Protein AF-A0A660Q560-F1 (afdb_monomer_lite)

Secondary structure (DSSP, 8-state):
---HHHHHHHHHHHHHHHHHTT-----PPPHHHHHHHHHTT-HHHHHHHHHHHHHTTTTSPPSS--------SS-----------------SSS-TTSSS----HHHHHHHHH--SS-STT--HHHHHHHHHTT--

Sequence (136 aa):
MINRNVFKAFVSAVFIVLLISSAAMASSLHPDLIEKLRSEGKLQEYVASMADARARGVNSPDRETAYFDNKSSLGFETVDTIRAIVILVDFSDQPYTSGVVAGTPEMFDSLLFSEGRLNPTGSMTEFYLENSSGNF

Radius of gyration: 25.43 Å; chains: 1; bounding box: 68×35×53 Å

Structure (mmCIF, N/CA/C/O backbone):
data_AF-A0A660Q560-F1
#
_entry.id   AF-A0A660Q560-F1
#
loop_
_atom_site.group_PDB
_atom_site.id
_atom_site.type_symbol
_atom_site.label_atom_id
_atom_site.label_alt_id
_atom_site.label_comp_id
_atom_site.label_asym_id
_atom_site.label_entity_id
_atom_site.label_seq_id
_atom_site.pdbx_PDB_ins_code
_atom_site.Cartn_x
_atom_site.Cartn_y
_atom_site.Cartn_z
_atom_site.occupancy
_atom_site.B_iso_or_equiv
_atom_site.auth_seq_id
_atom_site.auth_comp_id
_atom_site.auth_asym_id
_atom_site.auth_atom_id
_atom_site.pdbx_PDB_model_num
ATOM 1 N N . MET A 1 1 ? 44.572 9.460 30.198 1.00 67.94 1 MET A N 1
ATOM 2 C CA . MET A 1 1 ? 44.300 8.026 30.457 1.00 67.94 1 MET A CA 1
ATOM 3 C C . MET A 1 1 ? 43.018 7.927 31.265 1.00 67.94 1 MET A C 1
ATOM 5 O O . MET A 1 1 ? 43.026 8.284 32.435 1.00 67.94 1 MET A O 1
ATOM 9 N N . ILE A 1 2 ? 41.901 7.542 30.643 1.00 65.25 2 ILE A N 1
ATOM 10 C CA . ILE A 1 2 ? 40.630 7.366 31.362 1.00 65.25 2 ILE A CA 1
ATOM 11 C C . ILE A 1 2 ? 40.753 6.113 32.234 1.00 65.25 2 ILE A C 1
ATOM 13 O O . ILE A 1 2 ? 41.220 5.071 31.773 1.00 65.25 2 ILE A O 1
ATOM 17 N N . ASN A 1 3 ? 40.378 6.225 33.507 1.00 81.31 3 ASN A N 1
ATOM 18 C CA . ASN A 1 3 ? 40.449 5.123 34.457 1.00 81.31 3 ASN A CA 1
ATOM 19 C C . ASN A 1 3 ? 39.554 3.968 33.972 1.00 81.31 3 ASN A C 1
ATOM 21 O O . ASN A 1 3 ? 38.349 4.136 33.778 1.00 81.31 3 ASN A O 1
ATOM 25 N N . ARG A 1 4 ? 40.149 2.785 33.785 1.00 77.38 4 ARG A N 1
ATOM 26 C CA . ARG A 1 4 ? 39.494 1.587 33.234 1.00 77.38 4 ARG A CA 1
ATOM 27 C C . ARG A 1 4 ? 38.228 1.190 34.004 1.00 77.38 4 ARG A C 1
ATOM 29 O O . ARG A 1 4 ? 37.319 0.610 33.419 1.00 77.38 4 ARG A O 1
ATOM 36 N N . ASN A 1 5 ? 38.145 1.533 35.289 1.00 79.56 5 ASN A N 1
ATOM 37 C CA . ASN A 1 5 ? 36.969 1.265 36.118 1.00 79.56 5 ASN A CA 1
ATOM 38 C C . ASN A 1 5 ? 35.811 2.234 35.828 1.00 79.56 5 ASN A C 1
ATOM 40 O O . ASN A 1 5 ? 34.656 1.820 35.827 1.00 79.56 5 ASN A O 1
ATOM 44 N N . VAL A 1 6 ? 36.119 3.491 35.495 1.00 79.25 6 VAL A N 1
ATOM 45 C CA . VAL A 1 6 ? 35.123 4.507 35.112 1.00 79.25 6 VAL A CA 1
ATOM 46 C C . VAL A 1 6 ? 34.531 4.177 33.744 1.00 79.25 6 VAL A C 1
ATOM 48 O O . VAL A 1 6 ? 33.322 4.265 33.556 1.00 79.25 6 VAL A O 1
ATOM 51 N N . PHE A 1 7 ? 35.361 3.699 32.814 1.00 82.44 7 PHE A N 1
ATOM 52 C CA . PHE A 1 7 ? 34.897 3.253 31.500 1.00 82.44 7 PHE A CA 1
ATOM 53 C C . PHE A 1 7 ? 33.957 2.039 31.594 1.00 82.44 7 PHE A C 1
ATOM 55 O O . PHE A 1 7 ? 32.912 2.019 30.954 1.00 82.44 7 PHE A O 1
ATOM 62 N N . LYS A 1 8 ? 34.271 1.055 32.450 1.00 84.25 8 LYS A N 1
ATOM 63 C CA . LYS A 1 8 ? 33.388 -0.101 32.693 1.00 84.25 8 LYS A CA 1
ATOM 64 C C . LYS A 1 8 ? 32.050 0.305 33.314 1.00 84.25 8 LYS A C 1
ATOM 66 O O . LYS A 1 8 ? 31.017 -0.189 32.877 1.00 84.25 8 LYS A O 1
ATOM 71 N N . ALA A 1 9 ? 32.063 1.213 34.290 1.00 82.44 9 ALA A N 1
ATOM 72 C CA . ALA A 1 9 ? 30.840 1.726 34.905 1.00 82.44 9 ALA A CA 1
ATOM 73 C C . ALA A 1 9 ? 29.966 2.480 33.890 1.00 82.44 9 ALA A C 1
ATOM 75 O O . ALA A 1 9 ? 28.755 2.281 33.859 1.00 82.44 9 ALA A O 1
ATOM 76 N N . PHE A 1 10 ? 30.587 3.278 33.016 1.00 85.69 10 PHE A N 1
ATOM 77 C CA . PHE A 1 10 ? 29.894 3.996 31.949 1.00 85.69 10 PHE A CA 1
ATOM 78 C C . PHE A 1 10 ? 29.242 3.041 30.938 1.00 85.69 10 PHE A C 1
ATOM 80 O O . PHE A 1 10 ? 28.059 3.179 30.645 1.00 85.69 10 PHE A O 1
ATOM 87 N N . VAL A 1 11 ? 29.972 2.022 30.469 1.00 85.69 11 VAL A N 1
ATOM 88 C CA . VAL A 1 11 ? 29.428 1.009 29.547 1.00 85.69 11 VAL A CA 1
ATOM 89 C C . VAL A 1 11 ? 28.278 0.227 30.191 1.00 85.69 11 VAL A C 1
ATOM 91 O O . VAL A 1 11 ? 27.243 0.044 29.557 1.00 85.69 11 VAL A O 1
ATOM 94 N N . SER A 1 12 ? 28.409 -0.176 31.461 1.00 82.94 12 SER A N 1
ATOM 95 C CA . SER A 1 12 ? 27.319 -0.847 32.184 1.00 82.94 12 SER A CA 1
ATOM 96 C C . SER A 1 12 ? 26.086 0.044 32.337 1.00 82.94 12 SER A C 1
ATOM 98 O O . SER A 1 12 ? 24.971 -0.434 32.153 1.00 82.94 12 SER A O 1
ATOM 100 N N . ALA A 1 13 ? 26.267 1.332 32.644 1.00 83.38 13 ALA A N 1
ATOM 101 C CA . ALA A 1 13 ? 25.160 2.273 32.785 1.00 83.38 13 ALA A CA 1
ATOM 102 C C . ALA A 1 13 ? 24.416 2.480 31.457 1.00 83.38 13 ALA A C 1
ATOM 104 O O . ALA A 1 13 ? 23.188 2.436 31.430 1.00 83.38 13 ALA A O 1
ATOM 105 N N . VAL A 1 14 ? 25.147 2.623 30.347 1.00 82.62 14 VAL A N 1
ATOM 106 C CA . 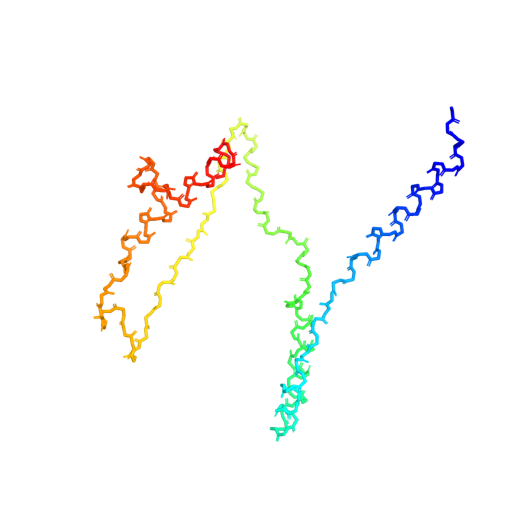VAL A 1 14 ? 24.559 2.734 29.002 1.00 82.62 14 VAL A CA 1
ATOM 107 C C . VAL A 1 14 ? 23.787 1.464 28.628 1.00 82.62 14 VAL A C 1
ATOM 109 O O . VAL A 1 14 ? 22.681 1.555 28.100 1.00 82.62 14 VAL A O 1
ATOM 112 N N . PHE A 1 15 ? 24.313 0.282 28.963 1.00 79.81 15 PHE A N 1
ATOM 113 C CA . PHE A 1 15 ? 23.642 -0.991 28.687 1.00 79.81 15 PHE A CA 1
ATOM 114 C C . PHE A 1 15 ? 22.338 -1.159 29.487 1.00 79.81 15 PHE A C 1
ATOM 116 O O . PHE A 1 15 ? 21.344 -1.647 28.957 1.00 79.81 15 PHE A O 1
ATOM 123 N N . ILE A 1 16 ? 22.308 -0.696 30.742 1.00 80.12 16 ILE A N 1
ATOM 124 C CA . ILE A 1 16 ? 21.094 -0.697 31.573 1.00 80.12 16 ILE A CA 1
ATOM 125 C C . ILE A 1 16 ? 20.041 0.263 31.002 1.00 80.12 16 ILE A C 1
ATOM 127 O O . ILE A 1 16 ? 18.872 -0.101 30.917 1.00 80.12 16 ILE A O 1
ATOM 131 N N . VAL A 1 17 ? 20.443 1.458 30.556 1.00 76.31 17 VAL A N 1
ATOM 132 C CA . VAL A 1 17 ? 19.524 2.434 29.941 1.00 76.31 17 VAL A CA 1
ATOM 133 C C . VAL A 1 17 ? 18.938 1.905 28.626 1.00 76.31 17 VAL A C 1
ATOM 135 O O . VAL A 1 17 ? 17.751 2.091 28.369 1.00 76.31 17 VAL A O 1
ATOM 138 N N . LEU A 1 18 ? 19.725 1.185 27.822 1.00 71.94 18 LEU A N 1
ATOM 139 C CA . LEU A 1 18 ? 19.252 0.550 26.585 1.00 71.94 18 LEU A CA 1
ATOM 140 C C . LEU A 1 18 ? 18.246 -0.586 26.829 1.00 71.94 18 LEU A C 1
ATOM 142 O O . LEU A 1 18 ? 17.318 -0.747 26.040 1.00 71.94 18 LEU A O 1
ATOM 146 N N . LEU A 1 19 ? 18.380 -1.343 27.923 1.00 65.56 19 LEU A N 1
ATOM 147 C CA . LEU A 1 19 ? 17.466 -2.446 28.248 1.00 65.56 19 LEU A CA 1
ATOM 148 C C . LEU A 1 19 ? 16.077 -1.969 28.707 1.00 65.56 19 LEU A C 1
ATOM 150 O O . LEU A 1 19 ? 15.079 -2.632 28.420 1.00 65.56 19 LEU A O 1
ATOM 154 N N . ILE A 1 20 ? 15.991 -0.810 29.368 1.00 63.91 20 ILE A N 1
ATOM 155 C CA . ILE A 1 20 ? 14.721 -0.259 29.879 1.00 63.91 20 ILE A CA 1
ATOM 156 C C . ILE A 1 20 ? 13.835 0.278 28.736 1.00 63.91 20 ILE A C 1
ATOM 158 O O . ILE A 1 20 ? 12.610 0.252 28.836 1.00 63.91 20 ILE A O 1
ATOM 162 N N . SER A 1 21 ? 14.429 0.683 27.610 1.00 57.44 21 SER A N 1
ATOM 163 C CA . SER A 1 21 ? 13.713 1.251 26.455 1.00 57.44 21 SER A CA 1
ATOM 164 C C . SER A 1 21 ? 12.917 0.233 25.622 1.00 57.44 21 SER A C 1
ATOM 166 O O . SER A 1 21 ? 12.260 0.621 24.661 1.00 57.44 21 SER A O 1
ATOM 168 N N . SER A 1 22 ? 12.954 -1.061 25.968 1.00 56.19 22 SER A N 1
ATOM 169 C CA . SER A 1 22 ? 12.259 -2.135 25.233 1.00 56.19 22 SER A CA 1
ATOM 170 C C . SER A 1 22 ? 10.897 -2.535 25.810 1.00 56.19 22 SER A C 1
ATOM 172 O O . SER A 1 22 ? 10.284 -3.490 25.331 1.00 56.19 22 SER A O 1
ATOM 174 N N . ALA A 1 23 ? 10.380 -1.809 26.807 1.00 54.19 23 ALA A N 1
ATOM 175 C CA . ALA A 1 23 ? 9.000 -1.981 27.247 1.00 54.19 23 ALA A CA 1
ATOM 176 C C . ALA A 1 23 ? 8.048 -1.443 26.164 1.00 54.19 23 ALA A C 1
ATOM 178 O O . ALA A 1 23 ? 7.563 -0.316 26.236 1.00 54.19 23 ALA A O 1
ATOM 179 N N . ALA A 1 24 ? 7.812 -2.260 25.135 1.00 50.41 24 ALA A N 1
ATOM 180 C CA . ALA A 1 24 ? 6.730 -2.096 24.184 1.00 50.41 24 ALA A CA 1
ATOM 181 C C . ALA A 1 24 ? 5.437 -1.901 24.981 1.00 50.41 24 ALA A C 1
ATOM 183 O O . ALA A 1 24 ? 4.935 -2.816 25.637 1.00 50.41 24 ALA A O 1
ATOM 184 N N . MET A 1 25 ? 4.952 -0.665 24.988 1.00 45.91 25 MET A N 1
ATOM 185 C CA . MET A 1 25 ? 3.733 -0.281 25.674 1.00 45.91 25 MET A CA 1
ATOM 186 C C . MET A 1 25 ? 2.579 -1.033 25.018 1.00 45.91 25 MET A C 1
ATOM 188 O O . MET A 1 25 ? 2.154 -0.705 23.911 1.00 45.91 25 MET A O 1
ATOM 192 N N . ALA A 1 26 ? 2.080 -2.063 25.698 1.00 54.16 26 ALA A N 1
ATOM 193 C CA . ALA A 1 26 ? 0.788 -2.645 25.392 1.00 54.16 26 ALA A CA 1
ATOM 194 C C . ALA A 1 26 ? -0.255 -1.532 25.555 1.00 54.16 26 ALA A C 1
ATOM 196 O O . ALA A 1 26 ? -0.591 -1.149 26.675 1.00 54.16 26 ALA A O 1
ATOM 197 N N . SER A 1 27 ? -0.714 -0.961 24.442 1.00 56.38 27 SER A N 1
ATOM 198 C CA . SER A 1 27 ? -1.766 0.050 24.467 1.00 56.38 27 SER A CA 1
ATOM 199 C C . SER A 1 27 ? -3.031 -0.590 25.038 1.00 56.38 27 SER A C 1
ATOM 201 O O . SER A 1 27 ? -3.577 -1.546 24.480 1.00 56.38 27 SER A O 1
ATOM 203 N N . SER A 1 28 ? -3.453 -0.122 26.212 1.00 67.50 28 SER A N 1
ATOM 204 C CA . SER A 1 28 ? -4.725 -0.514 26.808 1.00 67.50 28 SER A CA 1
ATOM 205 C C . SER A 1 28 ? -5.879 0.061 25.991 1.00 67.50 28 SER A C 1
ATOM 207 O O . SER A 1 28 ? -5.763 1.151 25.433 1.00 67.50 28 SER A O 1
ATOM 209 N N . LEU A 1 29 ? -7.013 -0.643 25.972 1.00 74.75 29 LEU A N 1
ATOM 210 C CA . LEU A 1 29 ? -8.243 -0.151 25.352 1.00 74.75 29 LEU A CA 1
ATOM 211 C C . LEU A 1 29 ? -8.593 1.253 25.872 1.00 74.75 29 LEU A C 1
ATOM 213 O O . LEU A 1 29 ? -8.497 1.500 27.076 1.00 74.75 29 LEU A O 1
ATOM 217 N N . HIS A 1 30 ? -9.018 2.149 24.979 1.00 83.31 30 HIS A N 1
ATOM 218 C CA . HIS A 1 30 ? -9.460 3.489 25.369 1.00 83.31 30 HIS A CA 1
ATOM 219 C C . HIS A 1 30 ? -10.617 3.394 26.390 1.00 83.31 30 HIS A C 1
ATOM 221 O O . HIS A 1 30 ? -11.500 2.549 26.195 1.00 83.31 30 HIS A O 1
ATOM 227 N N . PRO A 1 31 ? -10.654 4.226 27.451 1.00 84.00 31 PRO A N 1
ATOM 228 C CA . PRO A 1 31 ? -11.668 4.146 28.510 1.00 84.00 31 PRO A CA 1
ATOM 229 C C . PRO A 1 31 ? -13.113 4.100 27.992 1.00 84.00 31 PRO A C 1
ATOM 231 O O . PRO A 1 31 ? -13.893 3.249 28.419 1.00 84.00 31 PRO A O 1
ATOM 234 N N . ASP A 1 32 ? -13.435 4.914 26.987 1.00 86.00 32 ASP A N 1
ATOM 235 C CA . ASP A 1 32 ? -14.775 4.980 26.386 1.00 86.00 32 ASP A CA 1
ATOM 236 C C . ASP A 1 32 ? -15.229 3.644 25.770 1.00 86.00 32 ASP A C 1
ATOM 238 O O . ASP A 1 32 ? -16.407 3.285 25.807 1.00 86.00 32 ASP A O 1
ATOM 242 N N . LEU A 1 33 ? -14.292 2.861 25.222 1.00 85.00 33 LEU A N 1
ATOM 243 C CA . LEU A 1 33 ? -14.594 1.542 24.660 1.00 85.00 33 LEU A CA 1
ATOM 244 C C . LEU A 1 33 ? -14.853 0.512 25.758 1.00 85.00 33 LEU A C 1
ATOM 246 O O . LEU A 1 33 ? -15.677 -0.381 25.573 1.00 85.00 33 LEU A O 1
ATOM 250 N N . ILE A 1 34 ? -14.187 0.641 26.908 1.00 87.56 34 ILE A N 1
ATOM 251 C CA . ILE A 1 34 ? -14.428 -0.227 28.066 1.00 87.56 34 ILE A CA 1
ATOM 252 C C . ILE A 1 34 ? -15.833 0.020 28.609 1.00 87.56 34 ILE A C 1
ATOM 254 O O . ILE A 1 34 ? -16.551 -0.938 28.900 1.00 87.56 34 ILE A O 1
ATOM 258 N N . GLU A 1 35 ? -16.240 1.283 28.724 1.00 88.81 35 GLU A N 1
ATOM 259 C CA . GLU A 1 35 ? -17.581 1.645 29.182 1.00 88.81 35 GLU A CA 1
ATOM 260 C C . GLU A 1 35 ? -18.660 1.158 28.217 1.00 88.81 35 GLU A C 1
ATOM 262 O O . GLU A 1 35 ? -19.636 0.548 28.656 1.00 88.81 35 GLU A O 1
ATOM 267 N N . LYS A 1 36 ? -18.442 1.319 26.907 1.00 91.31 36 LYS A N 1
ATOM 268 C CA . LYS A 1 36 ? -19.343 0.799 25.874 1.00 91.31 36 LYS A CA 1
ATOM 269 C C . LYS A 1 36 ? -19.448 -0.730 25.899 1.00 91.31 36 LYS A C 1
ATOM 271 O O . LYS A 1 36 ? -20.542 -1.281 25.896 1.00 91.31 36 LYS A O 1
ATOM 276 N N . LEU A 1 37 ? -18.327 -1.444 25.980 1.00 90.94 37 LEU A N 1
ATOM 277 C CA . LEU A 1 37 ? -18.341 -2.911 26.047 1.00 90.94 37 LEU A CA 1
ATOM 278 C C . LEU A 1 37 ? -18.977 -3.428 27.341 1.00 90.94 37 LEU A C 1
ATOM 280 O O . LEU A 1 37 ? -19.600 -4.492 27.343 1.00 90.94 37 LEU A O 1
ATOM 284 N N . ARG A 1 38 ? -18.829 -2.683 28.443 1.00 91.19 38 ARG A N 1
ATOM 285 C CA . ARG A 1 38 ? -19.477 -2.996 29.718 1.00 91.19 38 ARG A CA 1
ATOM 286 C C . ARG A 1 38 ? -20.985 -2.761 29.649 1.00 91.19 38 ARG A C 1
ATOM 288 O O . ARG A 1 38 ? -21.722 -3.615 30.132 1.00 91.19 38 ARG A O 1
ATOM 295 N N . SER A 1 39 ? -21.442 -1.658 29.053 1.00 94.00 39 SER A N 1
ATOM 296 C CA . SER A 1 39 ? -22.875 -1.366 28.908 1.00 94.00 39 SER A CA 1
ATOM 297 C C . SER A 1 39 ? -23.575 -2.337 27.954 1.00 94.00 39 SER A C 1
ATOM 299 O O . SER A 1 39 ? -24.727 -2.691 28.180 1.00 94.00 39 SER A O 1
ATOM 301 N N . GLU A 1 40 ? -22.860 -2.844 26.948 1.00 93.25 40 GLU A N 1
ATOM 302 C CA . GLU A 1 40 ? -23.350 -3.877 26.031 1.00 93.25 40 GLU A CA 1
ATOM 303 C C . GLU A 1 40 ? -23.262 -5.307 26.598 1.00 93.25 40 GLU A C 1
ATOM 305 O O . GLU A 1 40 ? -23.721 -6.246 25.951 1.00 93.25 40 GLU A O 1
ATOM 310 N N . GLY A 1 41 ? -22.656 -5.509 27.775 1.00 93.25 41 GLY A N 1
ATOM 311 C CA . GLY A 1 41 ? -22.454 -6.841 28.365 1.00 93.25 41 GLY A CA 1
ATOM 312 C C . GLY A 1 41 ? -21.459 -7.733 27.606 1.00 93.25 41 GLY A C 1
ATOM 313 O O . GLY A 1 41 ? -21.354 -8.921 27.898 1.00 93.25 41 GLY A O 1
ATOM 314 N N . LYS A 1 42 ? -20.709 -7.174 26.649 1.00 94.25 42 LYS A N 1
ATOM 315 C CA . LYS A 1 42 ? -19.775 -7.897 25.764 1.00 94.25 42 LYS A CA 1
ATOM 316 C C . LYS A 1 42 ? -18.326 -7.864 26.237 1.00 94.25 42 LYS A C 1
ATOM 318 O O . LYS A 1 42 ? -17.447 -8.436 25.596 1.00 94.25 42 LYS A O 1
ATOM 323 N N . LEU A 1 43 ? -18.043 -7.186 27.348 1.00 91.25 43 LEU A N 1
ATOM 324 C CA . LEU A 1 43 ? -16.674 -7.020 27.834 1.00 91.25 43 LEU A CA 1
ATOM 325 C C . LEU A 1 43 ? -15.979 -8.371 28.072 1.00 91.25 43 LEU A C 1
ATOM 327 O O . LEU A 1 43 ? -14.823 -8.543 27.700 1.00 91.25 43 LEU A O 1
ATOM 331 N N . GLN A 1 44 ? -16.686 -9.340 28.651 1.00 90.81 44 GLN A N 1
ATOM 332 C CA . GLN A 1 44 ? -16.152 -10.673 28.931 1.00 90.81 44 GLN A CA 1
ATOM 333 C C . GLN A 1 44 ? -15.865 -11.459 27.649 1.00 90.81 44 GLN A C 1
ATOM 335 O O . GLN A 1 44 ? -14.831 -12.117 27.563 1.00 90.81 44 GLN A O 1
ATOM 340 N N . GLU A 1 45 ? -16.734 -11.349 26.645 1.00 91.25 45 GLU A N 1
ATOM 341 C CA . GLU A 1 45 ? -16.540 -11.966 25.331 1.00 91.25 45 GLU A CA 1
ATOM 342 C C . GLU A 1 45 ? -15.303 -11.392 24.629 1.00 91.25 45 GLU A C 1
ATOM 344 O O . GLU A 1 45 ? -14.456 -12.140 24.144 1.00 91.25 45 GLU A O 1
ATOM 349 N N . TYR A 1 46 ? -15.140 -10.067 24.662 1.00 89.81 46 TYR A N 1
ATOM 350 C CA . TYR A 1 46 ? -13.964 -9.389 24.119 1.00 89.81 46 TYR A CA 1
ATOM 351 C C . TYR A 1 46 ? -12.665 -9.806 24.828 1.00 89.81 46 TYR A C 1
ATOM 353 O O . TYR A 1 46 ? -11.637 -10.046 24.197 1.00 89.81 46 TYR A O 1
ATOM 361 N N . VAL A 1 47 ? -12.690 -9.916 26.158 1.00 89.75 47 VAL A N 1
ATOM 362 C CA . VAL A 1 47 ? -11.519 -10.372 26.922 1.00 89.75 47 VAL A CA 1
ATOM 363 C C . VAL A 1 47 ? -11.163 -11.816 26.563 1.00 89.75 47 VAL A C 1
ATOM 365 O O . VAL A 1 47 ? -9.982 -12.119 26.383 1.00 89.75 47 VAL A O 1
ATOM 368 N N . ALA A 1 48 ? -12.162 -12.691 26.421 1.00 91.12 48 ALA A N 1
ATOM 369 C CA . ALA A 1 48 ? -11.956 -14.081 26.029 1.00 91.12 48 ALA A CA 1
ATOM 370 C C . ALA A 1 48 ? -11.379 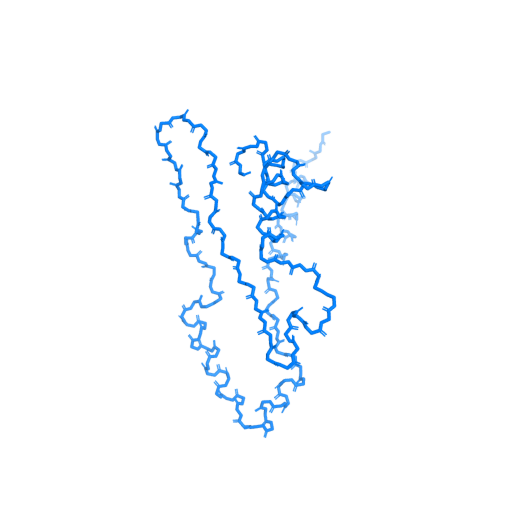-14.196 24.608 1.00 91.12 48 ALA A C 1
ATOM 372 O O . ALA A 1 48 ? -10.405 -14.922 24.407 1.00 91.12 48 ALA A O 1
ATOM 373 N N . SER A 1 49 ? -11.906 -13.432 23.646 1.00 89.19 49 SER A N 1
ATOM 374 C CA . SER A 1 49 ? -11.410 -13.437 22.265 1.00 89.19 49 SER A CA 1
ATOM 375 C C . SER A 1 49 ? -9.976 -12.913 22.162 1.00 89.19 49 SER A C 1
ATOM 377 O O . SER A 1 49 ? -9.151 -13.484 21.449 1.00 89.19 49 SER A O 1
ATOM 379 N N . MET A 1 50 ? -9.629 -11.884 22.938 1.00 86.56 50 MET A N 1
ATOM 380 C CA . MET A 1 50 ? -8.262 -11.366 23.013 1.00 86.56 50 MET A CA 1
ATOM 381 C C . MET A 1 50 ? -7.290 -12.353 23.667 1.00 86.56 50 MET A C 1
ATOM 383 O O . MET A 1 50 ? -6.135 -12.445 23.247 1.00 86.56 50 MET A O 1
ATOM 387 N N . ALA A 1 51 ? -7.724 -13.084 24.696 1.00 87.12 51 ALA A N 1
ATOM 388 C CA . ALA A 1 51 ? -6.908 -14.121 25.326 1.00 87.12 51 ALA A CA 1
ATOM 389 C C . ALA A 1 51 ? -6.615 -15.272 24.351 1.00 87.12 51 ALA A C 1
ATOM 391 O O . ALA A 1 51 ? -5.464 -15.681 24.209 1.00 87.12 51 ALA A O 1
ATOM 392 N N . ASP A 1 52 ? -7.636 -15.724 23.629 1.00 89.88 52 ASP A N 1
ATOM 393 C CA . ASP A 1 52 ? -7.541 -16.751 22.592 1.00 89.88 52 ASP A CA 1
ATOM 394 C C . ASP A 1 52 ? -6.648 -16.308 21.412 1.00 89.88 52 ASP A C 1
ATOM 396 O O . ASP A 1 52 ? -5.747 -17.032 20.989 1.00 89.88 52 ASP A O 1
ATOM 400 N N . ALA A 1 53 ? -6.787 -15.064 20.944 1.00 84.94 53 ALA A N 1
ATOM 401 C CA . ALA A 1 53 ? -5.913 -14.495 19.918 1.00 84.94 53 ALA A CA 1
ATOM 402 C C . ALA A 1 53 ? -4.438 -14.441 20.358 1.00 84.94 53 ALA A C 1
ATOM 404 O O . ALA A 1 53 ? -3.544 -14.772 19.577 1.00 84.94 53 ALA A O 1
ATOM 405 N N . ARG A 1 54 ? -4.160 -14.073 21.617 1.00 83.00 54 ARG A N 1
ATOM 406 C CA . ARG A 1 54 ? -2.790 -14.111 22.159 1.00 83.00 54 ARG A CA 1
ATOM 407 C C . ARG A 1 54 ? -2.253 -15.534 22.265 1.00 83.00 54 ARG A C 1
ATOM 409 O O . ARG A 1 54 ? -1.090 -15.741 21.942 1.00 83.00 54 ARG A O 1
ATOM 416 N N . ALA A 1 55 ? -3.079 -16.501 22.664 1.00 85.25 55 ALA A N 1
ATOM 417 C CA . ALA A 1 55 ? -2.684 -17.910 22.702 1.00 85.25 55 ALA A CA 1
ATOM 418 C C . ALA A 1 55 ? -2.322 -18.450 21.306 1.00 85.25 55 ALA A C 1
ATOM 420 O O . ALA A 1 55 ? -1.415 -19.269 21.183 1.00 85.25 55 ALA A O 1
ATOM 421 N N . ARG A 1 56 ? -2.972 -17.939 20.252 1.00 83.62 56 ARG A N 1
ATOM 422 C CA . ARG A 1 56 ? -2.629 -18.213 18.846 1.00 83.62 56 ARG A CA 1
ATOM 423 C C . ARG A 1 56 ? -1.426 -17.432 18.308 1.00 83.62 56 ARG A C 1
ATOM 425 O O . ARG A 1 56 ? -1.049 -17.638 17.162 1.00 83.62 56 ARG A O 1
ATOM 432 N N . GLY A 1 57 ? -0.841 -16.529 19.092 1.00 82.62 57 GLY A N 1
ATOM 433 C CA . GLY A 1 57 ? 0.321 -15.750 18.670 1.00 82.62 57 GLY A CA 1
ATOM 434 C C . GLY A 1 57 ? 0.009 -14.546 17.778 1.00 82.62 57 GLY A C 1
ATOM 435 O O . GLY A 1 57 ? 0.924 -14.010 17.171 1.00 82.62 57 GLY A O 1
ATOM 436 N N . VAL A 1 58 ? -1.239 -14.053 17.741 1.00 75.94 58 VAL A N 1
ATOM 437 C CA . VAL A 1 58 ? -1.663 -12.893 16.912 1.00 75.94 58 VAL A CA 1
ATOM 438 C C . VAL A 1 58 ? -0.880 -11.599 17.218 1.00 75.94 58 VAL A C 1
ATOM 440 O O . VAL A 1 58 ? -0.898 -10.664 16.432 1.00 75.94 58 VAL A O 1
ATOM 443 N N . ASN A 1 59 ? -0.156 -11.546 18.340 1.00 74.44 59 ASN A N 1
ATOM 444 C CA . ASN A 1 59 ? 0.774 -10.461 18.687 1.00 74.44 59 ASN A CA 1
ATOM 445 C C . ASN A 1 59 ? 2.122 -10.992 19.202 1.00 74.44 59 ASN A C 1
ATOM 447 O O . ASN A 1 59 ? 2.836 -10.298 19.927 1.00 74.44 59 ASN A O 1
ATOM 451 N N . SER A 1 60 ? 2.437 -12.253 18.917 1.00 77.00 60 SER A N 1
ATOM 452 C CA . SER A 1 60 ? 3.762 -12.787 19.197 1.00 77.00 60 SER A CA 1
ATOM 453 C C . SER A 1 60 ? 4.689 -12.368 18.060 1.00 77.00 60 SER A C 1
ATOM 455 O O . SER A 1 60 ? 4.266 -12.417 16.906 1.00 77.00 60 SER A O 1
ATOM 457 N N . PRO A 1 61 ? 5.932 -11.949 18.354 1.00 67.62 61 PRO A N 1
ATOM 458 C CA . PRO A 1 61 ? 6.921 -11.785 17.302 1.00 67.62 61 PRO A CA 1
ATOM 459 C C . PRO A 1 61 ? 7.036 -13.118 16.565 1.00 67.62 61 PRO A C 1
ATOM 461 O O . PRO A 1 61 ? 7.179 -14.167 17.206 1.00 67.62 61 PRO A O 1
ATOM 464 N N . ASP A 1 62 ? 6.909 -13.073 15.241 1.00 65.69 62 ASP A N 1
ATOM 465 C CA . ASP A 1 62 ? 7.104 -14.257 14.420 1.00 65.69 62 ASP A CA 1
ATOM 466 C C . ASP A 1 62 ? 8.520 -14.797 14.672 1.00 65.69 62 ASP A C 1
ATOM 468 O O . ASP A 1 62 ? 9.477 -14.029 14.822 1.00 65.69 62 ASP A O 1
ATOM 472 N N . ARG A 1 63 ? 8.649 -16.118 14.820 1.00 62.94 63 ARG A N 1
ATOM 473 C CA . ARG A 1 63 ? 9.961 -16.744 15.059 1.00 62.94 63 ARG A CA 1
ATOM 474 C C . ARG A 1 63 ? 10.820 -16.696 13.808 1.00 62.94 63 ARG A C 1
ATOM 476 O O . ARG A 1 63 ? 12.045 -16.680 13.914 1.00 62.94 63 ARG A O 1
ATOM 483 N N . GLU A 1 64 ? 10.169 -16.675 12.657 1.00 61.09 64 GLU A N 1
ATOM 484 C CA . GLU A 1 64 ? 10.793 -16.483 11.368 1.00 61.09 64 GLU A CA 1
ATOM 485 C C . GLU A 1 64 ? 10.458 -15.062 10.942 1.00 61.09 64 GLU A C 1
ATOM 487 O O . GLU A 1 64 ? 9.301 -14.685 10.785 1.00 61.09 64 GLU A O 1
ATOM 492 N N . THR A 1 65 ? 11.475 -14.223 10.780 1.00 56.06 65 THR A N 1
ATOM 493 C CA . THR A 1 65 ? 11.269 -13.055 9.941 1.00 56.06 65 THR A CA 1
ATOM 494 C C . THR A 1 65 ? 10.849 -13.584 8.572 1.00 56.06 65 THR A C 1
ATOM 496 O O . THR A 1 65 ? 11.483 -14.499 8.050 1.00 56.06 65 THR A O 1
ATOM 499 N N . ALA A 1 66 ? 9.803 -13.020 7.970 1.00 53.88 66 ALA A N 1
A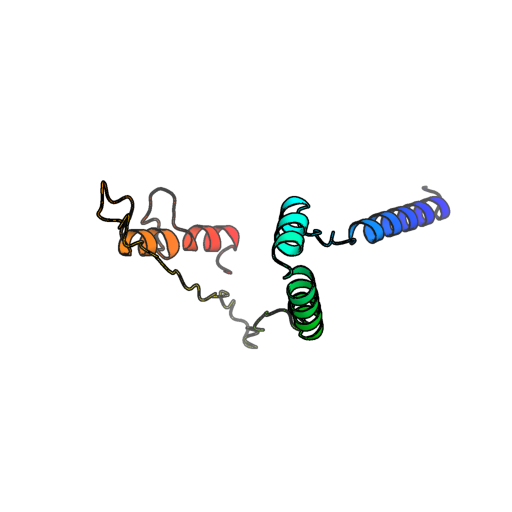TOM 500 C CA . ALA A 1 66 ? 9.421 -13.303 6.587 1.00 53.88 66 ALA A CA 1
ATOM 501 C C . ALA A 1 66 ? 10.467 -12.767 5.578 1.00 53.88 66 ALA A C 1
ATOM 503 O O . ALA A 1 66 ? 10.124 -12.200 4.546 1.00 53.88 66 ALA A O 1
ATOM 504 N N . TYR A 1 67 ? 11.759 -12.907 5.887 1.00 51.19 67 TYR A N 1
ATOM 505 C CA . TYR A 1 67 ? 12.826 -12.861 4.911 1.00 51.19 67 TYR A CA 1
ATOM 506 C C . TYR A 1 67 ? 12.764 -14.179 4.152 1.00 51.19 67 TYR A C 1
ATOM 508 O O . TYR A 1 67 ? 13.260 -15.211 4.605 1.00 51.19 67 TYR A O 1
ATOM 516 N N . PHE A 1 68 ? 12.148 -14.139 2.977 1.00 53.16 68 PHE A N 1
ATOM 517 C CA . PHE A 1 68 ? 12.475 -15.108 1.949 1.00 53.16 68 PHE A CA 1
ATOM 518 C C . PHE A 1 68 ? 13.974 -14.950 1.677 1.00 53.16 68 PHE A C 1
ATOM 520 O O . PHE A 1 68 ? 14.410 -13.919 1.172 1.00 53.16 68 PHE A O 1
ATOM 527 N N . ASP A 1 69 ? 14.780 -15.927 2.097 1.00 47.81 69 ASP A N 1
ATOM 528 C CA . ASP A 1 69 ? 16.216 -15.948 1.826 1.00 47.81 69 ASP A CA 1
ATOM 529 C C . ASP A 1 69 ? 16.396 -16.175 0.317 1.00 47.81 69 ASP A C 1
ATOM 531 O O . ASP A 1 69 ? 16.604 -17.297 -0.140 1.00 47.81 69 ASP A O 1
ATOM 535 N N . ASN A 1 70 ? 16.300 -15.106 -0.480 1.00 51.53 70 ASN A N 1
ATOM 536 C CA . ASN A 1 70 ? 16.659 -15.078 -1.899 1.00 51.53 70 ASN A CA 1
ATOM 537 C C . ASN A 1 70 ? 18.188 -15.158 -2.063 1.00 51.53 70 ASN A C 1
ATOM 539 O O . ASN A 1 70 ? 18.778 -14.487 -2.907 1.00 51.53 70 ASN A O 1
ATOM 543 N N . LYS A 1 71 ? 18.873 -15.985 -1.263 1.00 47.50 71 LYS A N 1
ATOM 544 C CA . LYS A 1 71 ? 20.273 -16.327 -1.497 1.00 47.50 71 LYS A CA 1
ATOM 545 C C . LYS A 1 71 ? 20.346 -17.225 -2.721 1.00 47.50 71 LYS A C 1
ATOM 547 O O . LYS A 1 71 ? 20.449 -18.448 -2.630 1.00 47.50 71 LYS A O 1
ATOM 552 N N . SER A 1 72 ? 20.339 -16.590 -3.888 1.00 48.03 72 SER A N 1
ATOM 553 C CA . SER A 1 72 ? 20.972 -17.148 -5.070 1.00 48.03 72 SER A CA 1
ATOM 554 C C . SER A 1 72 ? 22.419 -17.468 -4.693 1.00 48.03 72 SER A C 1
ATOM 556 O O . SER A 1 72 ? 23.251 -16.585 -4.507 1.00 48.03 72 SER A O 1
ATOM 558 N N . SER A 1 73 ? 22.727 -18.755 -4.553 1.00 49.47 73 SER A N 1
ATOM 559 C CA . SER A 1 73 ? 24.076 -19.286 -4.295 1.00 49.47 73 SER A CA 1
ATOM 560 C C . SER A 1 73 ? 25.052 -19.081 -5.469 1.00 49.47 73 SER A C 1
ATOM 562 O O . SER A 1 73 ? 26.168 -19.596 -5.463 1.00 49.47 73 SER A O 1
ATOM 564 N N . LEU A 1 74 ? 24.647 -18.302 -6.472 1.00 49.22 74 LEU A N 1
ATOM 565 C CA . LEU A 1 74 ? 25.436 -17.863 -7.610 1.00 49.22 74 LEU A CA 1
ATOM 566 C C . LEU A 1 74 ? 25.453 -16.336 -7.560 1.00 49.22 74 LEU A C 1
ATOM 568 O O . LEU A 1 74 ? 24.390 -15.728 -7.659 1.00 49.22 74 LEU A O 1
ATOM 572 N N . GLY A 1 75 ? 26.640 -15.755 -7.348 1.00 47.72 75 GLY A N 1
ATOM 573 C CA . GLY A 1 75 ? 26.904 -14.340 -7.045 1.00 47.72 75 GLY A CA 1
ATOM 574 C C . GLY A 1 75 ? 26.529 -13.337 -8.137 1.00 47.72 75 GLY A C 1
ATOM 575 O O . GLY A 1 75 ? 27.376 -12.586 -8.611 1.00 47.72 75 GLY A O 1
ATOM 576 N N . PHE A 1 76 ? 25.260 -13.322 -8.512 1.00 51.75 76 PHE A N 1
ATOM 577 C CA . PHE A 1 76 ? 24.606 -12.222 -9.191 1.00 51.75 76 PHE A CA 1
ATOM 578 C C . PHE A 1 76 ? 23.930 -11.379 -8.107 1.00 51.75 76 PHE A C 1
ATOM 580 O O . PHE A 1 76 ? 23.265 -11.938 -7.236 1.00 51.75 76 PHE A O 1
ATOM 587 N N . GLU A 1 77 ? 24.123 -10.059 -8.135 1.00 56.91 77 GLU A N 1
ATOM 588 C CA . GLU A 1 77 ? 23.300 -9.119 -7.367 1.00 56.91 77 GLU A CA 1
ATOM 589 C C . GLU A 1 77 ? 21.852 -9.280 -7.844 1.00 56.91 77 GLU A C 1
ATOM 591 O O . GLU A 1 77 ? 21.435 -8.718 -8.854 1.00 56.91 77 GLU A O 1
ATOM 596 N N . THR A 1 78 ? 21.100 -10.160 -7.188 1.00 60.44 78 THR A N 1
ATOM 597 C CA . THR A 1 78 ? 19.675 -10.309 -7.446 1.00 60.44 78 THR A CA 1
ATOM 598 C C . THR A 1 78 ? 18.979 -9.137 -6.782 1.00 60.44 78 THR A C 1
ATOM 600 O O . THR A 1 78 ? 18.958 -9.068 -5.554 1.00 60.44 78 THR A O 1
ATOM 603 N N . VAL A 1 79 ? 18.433 -8.229 -7.590 1.00 66.12 79 VAL A N 1
ATOM 604 C CA . VAL A 1 79 ? 17.541 -7.164 -7.119 1.00 66.12 79 VAL A CA 1
ATOM 605 C C . VAL A 1 79 ? 16.391 -7.814 -6.356 1.00 66.12 79 VAL A C 1
ATOM 607 O O . VAL A 1 79 ? 15.706 -8.695 -6.889 1.00 66.12 79 VAL A O 1
ATOM 610 N N . ASP A 1 80 ? 16.208 -7.428 -5.097 1.00 73.75 80 ASP A N 1
ATOM 611 C CA . ASP A 1 80 ? 15.185 -8.017 -4.243 1.00 73.75 80 ASP A CA 1
ATOM 612 C C . ASP A 1 80 ? 13.809 -7.465 -4.632 1.00 73.75 80 ASP A C 1
ATOM 614 O O . ASP A 1 80 ? 13.464 -6.328 -4.331 1.00 73.75 80 ASP A O 1
ATOM 618 N N . THR A 1 81 ? 13.026 -8.262 -5.363 1.00 80.06 81 THR A N 1
ATOM 619 C CA . THR A 1 81 ? 11.722 -7.833 -5.884 1.00 80.06 81 THR A CA 1
ATOM 620 C C . THR A 1 81 ? 10.594 -8.247 -4.943 1.00 80.06 81 THR A C 1
ATOM 622 O O . THR A 1 81 ? 10.280 -9.435 -4.816 1.00 80.06 81 THR A O 1
ATOM 625 N N . ILE A 1 82 ? 9.901 -7.267 -4.359 1.00 81.62 82 ILE A N 1
ATOM 626 C CA . ILE A 1 82 ? 8.685 -7.503 -3.570 1.00 81.62 82 ILE A CA 1
ATOM 627 C C . ILE A 1 82 ? 7.434 -7.411 -4.449 1.00 81.62 82 ILE A C 1
ATOM 629 O O . ILE A 1 82 ? 7.265 -6.494 -5.249 1.00 81.62 82 ILE A O 1
ATOM 633 N N . ARG A 1 83 ? 6.502 -8.353 -4.261 1.00 85.06 83 ARG A N 1
ATOM 634 C CA . ARG A 1 83 ? 5.175 -8.316 -4.893 1.00 85.06 83 ARG A CA 1
ATOM 635 C C . ARG A 1 83 ? 4.197 -7.544 -4.010 1.00 85.06 83 ARG A C 1
ATOM 637 O O . ARG A 1 83 ? 3.824 -8.029 -2.944 1.00 85.06 83 ARG A O 1
ATOM 644 N N . ALA A 1 84 ? 3.756 -6.376 -4.469 1.00 86.94 84 ALA A N 1
ATOM 645 C CA . ALA A 1 84 ? 2.738 -5.569 -3.799 1.00 86.94 84 ALA A CA 1
ATOM 646 C C . ALA A 1 84 ? 1.353 -5.782 -4.433 1.00 86.94 84 ALA A C 1
ATOM 648 O O . ALA A 1 84 ? 1.224 -5.843 -5.654 1.00 86.94 84 ALA A O 1
ATOM 649 N N . ILE A 1 85 ? 0.311 -5.876 -3.602 1.00 91.69 85 ILE A N 1
ATOM 650 C CA . ILE A 1 85 ? -1.089 -5.918 -4.049 1.00 91.69 85 ILE A CA 1
ATOM 651 C C . ILE A 1 85 ? -1.737 -4.588 -3.678 1.00 91.69 85 ILE A C 1
ATOM 653 O O . ILE A 1 85 ? -1.764 -4.217 -2.506 1.00 91.69 85 ILE A O 1
ATOM 657 N N . VAL A 1 86 ? -2.280 -3.892 -4.675 1.00 91.88 86 VAL A N 1
ATOM 658 C CA . VAL A 1 86 ? -2.982 -2.618 -4.494 1.00 91.88 86 VAL A CA 1
ATOM 659 C C . VAL A 1 86 ? -4.471 -2.852 -4.700 1.00 91.88 86 VAL A C 1
ATOM 661 O O . VAL A 1 86 ? -4.890 -3.352 -5.741 1.00 91.88 86 VAL A O 1
ATOM 664 N N . ILE A 1 87 ? -5.270 -2.500 -3.694 1.00 93.25 87 ILE A N 1
ATOM 665 C CA . ILE A 1 87 ? -6.725 -2.644 -3.728 1.00 93.25 87 ILE A CA 1
ATOM 666 C C . ILE A 1 87 ? -7.329 -1.245 -3.761 1.00 93.25 87 ILE A C 1
ATOM 668 O O . ILE A 1 87 ? -7.279 -0.516 -2.772 1.00 93.25 87 ILE A O 1
ATOM 672 N N . LEU A 1 88 ? -7.903 -0.882 -4.905 1.00 91.62 88 LEU A N 1
ATOM 673 C CA . LEU A 1 88 ? -8.693 0.335 -5.054 1.00 91.62 88 LEU A CA 1
ATOM 674 C C . LEU A 1 88 ? -10.145 -0.004 -4.705 1.00 91.62 88 LEU A C 1
ATOM 676 O O . LEU A 1 88 ? -10.741 -0.883 -5.327 1.00 91.62 88 LEU A O 1
ATOM 680 N N . VAL A 1 89 ? -10.690 0.650 -3.681 1.00 90.31 89 VAL A N 1
ATOM 681 C CA . VAL A 1 89 ? -12.055 0.412 -3.191 1.00 90.31 89 VAL A CA 1
ATOM 682 C C . VAL A 1 89 ? -12.914 1.620 -3.510 1.00 90.31 89 VAL A C 1
ATOM 684 O O . VAL A 1 89 ? -12.463 2.755 -3.368 1.00 90.31 89 VAL A O 1
ATOM 687 N N . ASP A 1 90 ? -14.153 1.352 -3.905 1.00 90.25 90 ASP A N 1
ATOM 688 C CA . ASP A 1 90 ? -15.162 2.370 -4.147 1.00 90.25 90 ASP A CA 1
ATOM 689 C C . ASP A 1 90 ? -16.411 2.106 -3.303 1.00 90.25 90 ASP A C 1
ATOM 691 O O . ASP A 1 90 ? -16.715 0.954 -2.974 1.00 90.25 90 ASP A O 1
ATOM 695 N N . PHE A 1 91 ? -17.133 3.167 -2.948 1.00 90.88 91 PHE A N 1
ATOM 696 C CA . PHE A 1 91 ? -18.312 3.078 -2.088 1.00 90.88 91 PHE A CA 1
ATOM 697 C C . PHE A 1 91 ? -19.585 3.412 -2.866 1.00 90.88 91 PHE A C 1
ATOM 699 O O . PHE A 1 91 ? -19.609 4.309 -3.700 1.00 90.88 91 PHE A O 1
ATOM 7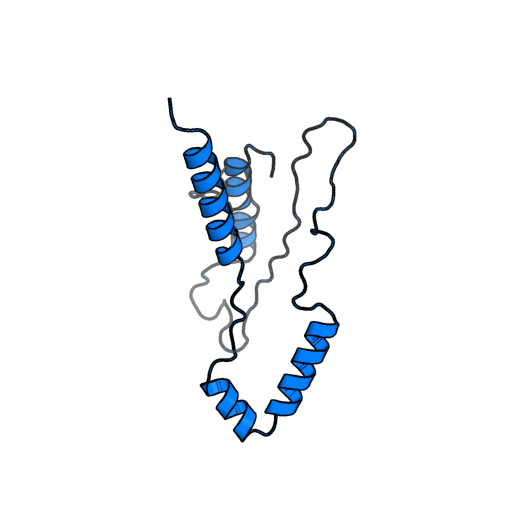06 N N . SER A 1 92 ? -20.674 2.683 -2.604 1.00 92.06 92 SER A N 1
ATOM 707 C CA . SER A 1 92 ? -21.922 2.816 -3.372 1.00 92.06 92 SER A CA 1
ATOM 708 C C . SER A 1 92 ? -22.651 4.146 -3.165 1.00 92.06 92 SER A C 1
ATOM 710 O O . SER A 1 92 ? -23.434 4.557 -4.015 1.00 92.06 92 SER A O 1
ATOM 712 N N . ASP A 1 93 ? -22.448 4.784 -2.017 1.00 91.44 93 ASP A N 1
ATOM 713 C CA . ASP A 1 93 ? -23.014 6.083 -1.652 1.00 91.44 93 ASP A CA 1
ATOM 714 C C . ASP A 1 93 ? -22.189 7.262 -2.187 1.00 91.44 93 ASP A C 1
ATOM 716 O O . ASP A 1 93 ? -22.748 8.326 -2.453 1.00 91.44 93 ASP A O 1
ATOM 720 N N . GLN A 1 94 ? -20.886 7.066 -2.401 1.00 88.00 94 GLN A N 1
ATOM 721 C CA . GLN A 1 94 ? -19.996 8.056 -2.998 1.00 88.00 94 GLN A CA 1
ATOM 722 C C . GLN A 1 94 ? -18.983 7.393 -3.945 1.00 88.00 94 GLN A C 1
ATOM 724 O O . GLN A 1 94 ? -17.800 7.305 -3.606 1.00 88.00 94 GLN A O 1
ATOM 729 N N . PRO A 1 95 ? -19.417 6.951 -5.143 1.00 88.31 95 PRO A N 1
ATOM 730 C CA . PRO A 1 95 ? -18.501 6.340 -6.090 1.00 88.31 95 PRO A CA 1
ATOM 731 C C . PRO A 1 95 ? -17.463 7.345 -6.603 1.00 88.31 95 PRO A C 1
ATOM 733 O O . PRO A 1 95 ? -17.756 8.544 -6.683 1.00 88.31 95 PRO A O 1
ATOM 736 N N . TYR A 1 96 ? -16.288 6.881 -7.033 1.00 85.75 96 TYR A N 1
ATOM 737 C CA . TYR A 1 96 ? -15.182 7.726 -7.517 1.00 85.75 96 TYR A CA 1
ATOM 738 C C . TYR A 1 96 ? -15.570 8.602 -8.726 1.00 85.75 96 TYR A C 1
ATOM 740 O O . TYR A 1 96 ? -14.947 9.631 -8.990 1.00 85.75 96 TYR A O 1
ATOM 748 N N . THR A 1 97 ? -16.636 8.222 -9.438 1.00 86.12 97 THR A N 1
ATOM 749 C CA . THR A 1 97 ? -17.238 8.964 -10.555 1.00 86.12 97 THR A CA 1
ATOM 750 C C . THR A 1 97 ? -18.223 10.060 -10.131 1.00 86.12 97 THR A C 1
ATOM 752 O O . THR A 1 97 ? -18.761 10.751 -10.990 1.00 86.12 97 THR A O 1
ATOM 755 N N . SER A 1 98 ? -18.505 10.232 -8.835 1.00 85.25 98 SER A N 1
ATOM 756 C CA . SER A 1 98 ? -19.515 11.184 -8.320 1.00 85.25 98 SER A CA 1
ATOM 757 C C . SER A 1 98 ? -19.115 12.657 -8.427 1.00 85.25 98 SER A C 1
ATOM 759 O O . SER A 1 98 ? -19.868 13.540 -8.021 1.00 85.25 98 SER A O 1
ATOM 761 N N . GLY A 1 99 ? -17.925 12.947 -8.944 1.00 80.69 99 GLY A N 1
ATOM 762 C CA . GLY A 1 99 ? -17.395 14.294 -9.077 1.00 80.69 99 GLY A CA 1
ATOM 763 C C . GLY A 1 99 ? -16.207 14.328 -10.028 1.00 80.69 99 GLY A C 1
ATOM 764 O O . GLY A 1 99 ? -16.100 13.518 -10.947 1.00 80.69 99 GLY A O 1
ATOM 765 N N . VAL A 1 100 ? -15.298 15.278 -9.806 1.00 79.75 100 VAL A N 1
ATOM 766 C CA . VAL A 1 100 ? -14.025 15.307 -10.531 1.00 79.75 100 VAL A CA 1
ATOM 767 C C . VAL A 1 100 ? -13.212 14.084 -10.116 1.00 79.75 100 VAL A C 1
ATOM 769 O O . VAL A 1 100 ? -12.863 13.933 -8.946 1.00 79.75 100 VAL A O 1
ATOM 772 N N . VAL A 1 101 ? -12.922 13.216 -11.082 1.00 78.75 101 VAL A N 1
ATOM 773 C CA . VAL A 1 101 ? -12.122 12.010 -10.869 1.00 78.75 101 VAL A CA 1
ATOM 774 C C . VAL A 1 101 ? -10.692 12.425 -10.529 1.00 78.75 101 VAL A C 1
ATOM 776 O O . VAL A 1 101 ? -9.993 13.002 -11.359 1.00 78.75 101 VAL A O 1
ATOM 779 N N . ALA A 1 102 ? -10.268 12.144 -9.296 1.00 74.31 102 ALA A N 1
ATOM 780 C CA . ALA A 1 102 ? -8.931 12.483 -8.807 1.00 74.31 102 ALA A CA 1
ATOM 781 C C . ALA A 1 102 ? -7.843 11.499 -9.282 1.00 74.31 102 ALA A C 1
ATOM 783 O O . ALA A 1 102 ? -6.661 11.827 -9.235 1.00 74.31 102 ALA A O 1
ATOM 784 N N . GLY A 1 103 ? -8.228 10.308 -9.747 1.00 83.06 103 GLY A N 1
ATOM 785 C CA . GLY A 1 103 ? -7.302 9.300 -10.253 1.00 83.06 103 GLY A CA 1
ATOM 786 C C . GLY A 1 103 ? -8.031 8.114 -10.873 1.00 83.06 103 GLY A C 1
ATOM 787 O O . GLY A 1 103 ? -9.106 7.733 -10.410 1.00 83.06 103 GLY A O 1
ATOM 788 N N . THR A 1 104 ? -7.452 7.542 -11.926 1.00 88.69 104 THR A N 1
ATOM 789 C CA . THR A 1 104 ? -7.901 6.279 -12.527 1.00 88.69 104 THR A CA 1
ATOM 790 C C . THR A 1 104 ? -6.964 5.141 -12.116 1.00 88.69 104 THR A C 1
ATOM 792 O O . THR A 1 104 ? -5.829 5.41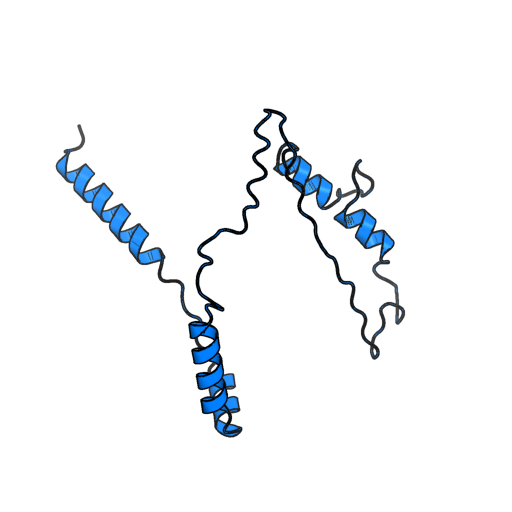2 -11.711 1.00 88.69 104 THR A O 1
ATOM 795 N N . PRO A 1 105 ? -7.384 3.869 -12.219 1.00 89.75 105 PRO A N 1
ATOM 796 C CA . PRO A 1 105 ? -6.501 2.735 -11.948 1.00 89.75 105 PRO A CA 1
ATOM 797 C C . PRO A 1 105 ? -5.169 2.801 -12.710 1.00 89.75 105 PRO A C 1
ATOM 799 O O . PRO A 1 105 ? -4.122 2.523 -12.137 1.00 89.75 105 PRO A O 1
ATOM 802 N N . GLU A 1 106 ? -5.186 3.257 -13.962 1.00 90.38 106 GLU A N 1
ATOM 803 C CA . GLU A 1 106 ? -3.988 3.407 -14.798 1.00 90.38 106 GLU A CA 1
ATOM 804 C C . GLU A 1 106 ? -3.056 4.508 -14.276 1.00 90.38 106 GLU A C 1
ATOM 806 O O . GLU A 1 106 ? -1.834 4.394 -14.363 1.00 90.38 106 GLU A O 1
ATOM 811 N N . MET A 1 107 ? -3.615 5.573 -13.691 1.00 90.69 107 MET A N 1
ATOM 812 C CA . MET A 1 107 ? -2.814 6.614 -13.044 1.00 90.69 107 MET A CA 1
ATOM 813 C C . MET A 1 107 ? -2.114 6.078 -11.792 1.00 90.69 107 MET A C 1
ATOM 815 O O . MET A 1 107 ? -0.963 6.435 -11.548 1.00 90.69 107 MET A O 1
ATOM 819 N N . PHE A 1 10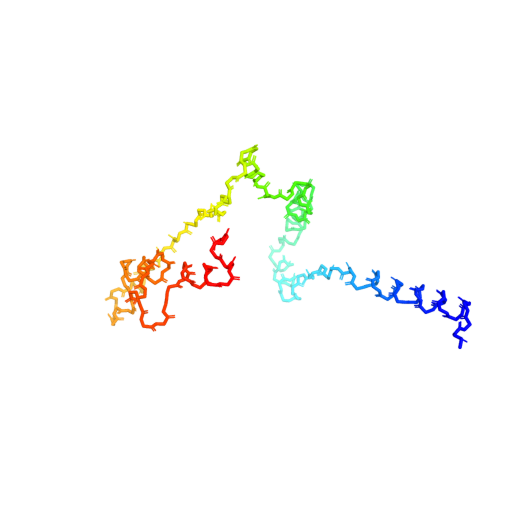8 ? -2.777 5.214 -11.015 1.00 92.56 108 PHE A N 1
ATOM 820 C CA . PHE A 1 108 ? -2.150 4.551 -9.867 1.00 92.56 108 PHE A CA 1
ATOM 821 C C . PHE A 1 108 ? -1.073 3.560 -10.302 1.00 92.56 108 PHE A C 1
ATOM 823 O O . PHE A 1 108 ? -0.013 3.527 -9.684 1.00 92.56 108 PHE A O 1
ATOM 830 N N . ASP A 1 109 ? -1.305 2.807 -11.376 1.00 92.25 109 ASP A N 1
ATOM 831 C CA . ASP A 1 109 ? -0.300 1.905 -11.944 1.00 92.25 109 ASP A CA 1
ATOM 832 C C . ASP A 1 109 ? 0.967 2.672 -12.354 1.00 92.25 109 ASP A C 1
ATOM 834 O O . ASP A 1 109 ? 2.069 2.351 -11.909 1.00 92.25 109 ASP A O 1
ATOM 838 N N . SER A 1 110 ? 0.798 3.784 -13.079 1.00 92.75 110 SER A N 1
ATOM 839 C CA . SER A 1 110 ? 1.905 4.675 -13.440 1.00 92.75 110 SER A CA 1
ATOM 840 C C . SER A 1 110 ? 2.614 5.248 -12.209 1.00 92.75 110 SER A C 1
ATOM 842 O O . SER A 1 110 ? 3.840 5.243 -12.129 1.00 92.75 110 SER A O 1
ATOM 844 N N . LEU A 1 111 ? 1.870 5.749 -11.223 1.00 93.00 111 LEU A N 1
ATOM 845 C CA . LEU A 1 111 ? 2.461 6.392 -10.048 1.00 93.00 111 LEU A CA 1
ATOM 846 C C . LEU A 1 111 ? 3.238 5.405 -9.164 1.00 93.00 111 LEU A C 1
ATOM 848 O O . LEU A 1 111 ? 4.243 5.776 -8.557 1.00 93.00 111 LEU A O 1
ATOM 852 N N . LEU A 1 112 ? 2.771 4.162 -9.065 1.00 93.75 112 LEU A N 1
ATOM 853 C CA . LEU A 1 112 ? 3.337 3.174 -8.153 1.00 93.75 112 LEU A CA 1
ATOM 854 C C . LEU A 1 112 ? 4.428 2.332 -8.809 1.00 93.75 112 LEU A C 1
ATOM 856 O O . LEU A 1 112 ? 5.439 2.085 -8.161 1.00 93.75 112 LEU A O 1
ATOM 860 N N . PHE A 1 113 ? 4.243 1.920 -10.065 1.00 93.69 113 PHE A N 1
ATOM 861 C CA . PHE A 1 113 ? 5.033 0.841 -10.662 1.00 93.69 113 PHE A CA 1
ATOM 862 C C . PHE A 1 113 ? 5.857 1.237 -11.891 1.00 93.69 113 PHE A C 1
ATOM 864 O O . PHE A 1 113 ? 6.641 0.423 -12.371 1.00 93.69 113 PHE A O 1
ATOM 871 N N . SER A 1 114 ? 5.709 2.457 -12.417 1.00 91.69 114 SER A N 1
ATOM 872 C CA . SER A 1 114 ? 6.431 2.865 -13.630 1.00 91.69 114 SER A CA 1
ATOM 873 C C . SER A 1 114 ? 7.927 3.096 -13.390 1.00 91.69 114 SER A C 1
ATOM 875 O O . SER A 1 114 ? 8.318 3.488 -12.296 1.00 91.69 114 SER A O 1
ATOM 877 N N . GLU A 1 115 ? 8.745 2.985 -14.430 1.00 88.25 115 GLU A N 1
ATOM 878 C CA . GLU A 1 115 ? 10.161 3.376 -14.427 1.00 88.25 115 GLU A CA 1
ATOM 879 C C . GLU A 1 115 ? 10.446 4.341 -15.592 1.00 88.25 115 GLU A C 1
ATOM 881 O O . GLU A 1 115 ? 9.704 4.381 -16.575 1.00 88.25 115 GLU A O 1
ATOM 886 N N . GLY A 1 116 ? 11.533 5.113 -15.519 1.00 83.94 116 GLY A N 1
ATOM 887 C CA . GLY A 1 116 ? 12.000 5.961 -16.624 1.00 83.94 116 GLY A CA 1
ATOM 888 C C . GLY A 1 116 ? 11.499 7.410 -16.590 1.00 83.94 116 GLY A C 1
ATOM 889 O O . GLY A 1 116 ? 11.467 8.077 -17.623 1.00 83.94 116 GLY A O 1
ATOM 890 N N . ARG A 1 117 ? 11.140 7.908 -15.406 1.00 80.12 117 ARG A N 1
ATOM 891 C CA . ARG A 1 117 ? 10.677 9.264 -15.082 1.00 80.12 117 ARG A CA 1
ATOM 892 C C . ARG A 1 117 ? 9.429 9.656 -15.857 1.00 80.12 117 ARG A C 1
ATOM 894 O O . ARG A 1 117 ? 9.291 10.788 -16.320 1.00 80.12 117 ARG A O 1
ATOM 901 N N . LEU A 1 118 ? 8.511 8.700 -15.984 1.00 85.31 118 LEU A N 1
ATOM 902 C CA . LEU A 1 118 ? 7.203 8.905 -16.605 1.00 85.31 118 LEU A CA 1
ATOM 903 C C . LEU A 1 118 ? 6.354 9.919 -15.825 1.00 85.31 118 LEU A C 1
ATOM 905 O O . LEU A 1 118 ? 5.575 10.660 -16.422 1.00 85.31 118 LEU A O 1
ATOM 909 N N . ASN A 1 119 ? 6.552 10.003 -14.506 1.00 86.50 119 ASN A N 1
ATOM 910 C CA . ASN A 1 119 ? 5.907 10.992 -13.650 1.00 86.50 119 ASN A CA 1
ATOM 911 C C . ASN A 1 119 ? 6.893 12.131 -13.314 1.00 86.50 119 ASN A C 1
ATOM 913 O O . ASN A 1 119 ? 8.047 11.848 -12.990 1.00 86.50 119 ASN A O 1
ATOM 917 N N . PRO A 1 120 ? 6.466 13.413 -13.301 1.00 87.25 120 PRO A N 1
ATOM 918 C CA . PRO A 1 120 ? 7.346 14.549 -12.992 1.00 87.25 120 PRO A CA 1
ATOM 919 C C . PRO A 1 120 ? 8.050 14.468 -11.630 1.00 87.25 120 PRO A C 1
ATOM 921 O O . PRO A 1 120 ? 9.126 15.033 -11.456 1.00 87.25 120 PRO A O 1
ATOM 924 N N . THR A 1 121 ? 7.434 13.787 -10.663 1.00 87.94 121 THR A N 1
ATOM 925 C CA . THR A 1 121 ? 7.960 13.578 -9.305 1.00 87.94 121 THR A CA 1
ATOM 926 C C . THR A 1 121 ? 8.645 12.224 -9.121 1.00 87.94 121 THR A C 1
ATOM 928 O O . THR A 1 121 ? 9.082 11.925 -8.015 1.00 87.94 121 THR A O 1
ATOM 931 N N . GLY A 1 122 ? 8.711 11.409 -10.176 1.00 88.44 122 GLY A N 1
ATOM 932 C CA . GLY A 1 122 ? 9.074 9.997 -10.103 1.00 88.44 122 GLY A CA 1
ATOM 933 C C . GLY A 1 122 ? 7.932 9.103 -9.607 1.00 88.44 122 GLY A C 1
ATOM 934 O O . GLY A 1 122 ? 6.897 9.591 -9.136 1.00 88.44 122 GLY A O 1
ATOM 935 N N . SER A 1 123 ? 8.105 7.792 -9.768 1.00 93.69 123 SER A N 1
ATOM 936 C CA . SER A 1 123 ? 7.222 6.755 -9.222 1.00 93.69 123 SER A CA 1
ATOM 937 C C . SER A 1 123 ? 7.712 6.220 -7.871 1.00 93.69 123 SER A C 1
ATOM 939 O O . SER A 1 123 ? 8.838 6.479 -7.438 1.00 93.69 123 SER A O 1
ATOM 941 N N . MET A 1 124 ? 6.876 5.420 -7.208 1.00 92.31 124 MET A N 1
ATOM 942 C CA . MET A 1 124 ? 7.280 4.705 -5.997 1.00 92.31 124 MET A CA 1
ATOM 943 C C . MET A 1 124 ? 8.382 3.665 -6.274 1.00 92.31 124 MET A C 1
ATOM 945 O O . MET A 1 124 ? 9.327 3.584 -5.493 1.00 92.31 124 MET A O 1
ATOM 949 N N . THR A 1 125 ? 8.316 2.924 -7.387 1.00 91.62 125 THR A N 1
ATOM 950 C CA . THR A 1 125 ? 9.409 2.032 -7.826 1.00 91.62 125 THR A CA 1
ATOM 951 C C . THR A 1 125 ? 10.724 2.790 -7.977 1.00 91.62 125 THR A C 1
ATOM 953 O O . THR A 1 125 ? 11.749 2.356 -7.465 1.00 91.62 125 THR A O 1
ATOM 956 N N . GLU A 1 126 ? 10.707 3.958 -8.619 1.00 90.56 126 GLU A N 1
ATOM 957 C CA . GLU A 1 126 ? 11.918 4.761 -8.812 1.00 90.56 126 GLU A CA 1
ATOM 958 C C . GLU A 1 126 ? 12.486 5.264 -7.496 1.00 90.56 126 GLU A C 1
ATOM 960 O O . GLU A 1 126 ? 13.694 5.204 -7.288 1.00 90.56 126 GLU A O 1
ATOM 965 N N . PHE A 1 127 ? 11.620 5.701 -6.580 1.00 91.31 127 PHE A N 1
ATOM 966 C CA . PHE A 1 127 ? 12.045 6.067 -5.237 1.00 91.31 127 PHE A CA 1
ATOM 967 C C . PHE A 1 127 ? 12.783 4.909 -4.554 1.00 91.31 127 PHE A C 1
ATOM 969 O O . PHE A 1 127 ? 13.845 5.124 -3.967 1.00 91.31 127 PHE A O 1
ATOM 976 N N . TYR A 1 128 ? 12.256 3.688 -4.633 1.00 90.69 128 TYR A N 1
ATOM 977 C CA . TYR A 1 128 ? 12.902 2.526 -4.029 1.00 90.69 128 TYR A CA 1
ATOM 978 C C . TYR A 1 128 ? 14.238 2.196 -4.696 1.00 90.69 128 TYR A C 1
ATOM 980 O O . TYR A 1 128 ? 15.239 2.115 -3.984 1.00 90.69 128 TYR A O 1
ATOM 988 N N . LEU A 1 129 ? 14.286 2.166 -6.030 1.00 88.44 129 LEU A N 1
ATOM 989 C CA . LEU A 1 129 ? 15.514 1.928 -6.792 1.00 88.44 129 LEU A CA 1
ATOM 990 C C . LEU A 1 129 ? 16.599 2.973 -6.491 1.00 88.44 129 LEU A C 1
ATOM 992 O O . LEU A 1 129 ? 17.766 2.630 -6.292 1.00 88.44 129 LEU A O 1
ATOM 996 N N . GLU A 1 130 ? 16.238 4.257 -6.425 1.00 86.56 130 GLU A N 1
ATOM 997 C CA . GLU A 1 130 ? 17.184 5.338 -6.136 1.00 86.56 130 GLU A CA 1
ATOM 998 C C . GLU A 1 130 ? 17.737 5.245 -4.707 1.00 86.56 130 GLU A C 1
ATOM 1000 O O . GLU A 1 130 ? 18.935 5.437 -4.488 1.00 86.56 130 GLU A O 1
ATOM 1005 N N . ASN A 1 131 ? 16.894 4.906 -3.728 1.00 88.94 131 ASN A N 1
ATOM 1006 C CA . ASN A 1 131 ? 17.312 4.816 -2.326 1.00 88.94 131 ASN A CA 1
ATOM 1007 C C . ASN A 1 131 ? 18.014 3.494 -1.984 1.00 88.94 131 ASN A C 1
ATOM 1009 O O . ASN A 1 131 ? 18.760 3.435 -1.005 1.00 88.94 131 ASN A O 1
ATOM 1013 N N . SER A 1 132 ? 17.817 2.448 -2.785 1.00 84.81 132 SER A N 1
ATOM 1014 C CA . SER A 1 132 ? 18.451 1.139 -2.614 1.00 84.81 132 SER A CA 1
ATOM 1015 C C . SER A 1 132 ? 19.730 0.964 -3.435 1.00 84.81 132 SER A C 1
ATOM 1017 O O . SER A 1 132 ? 20.397 -0.067 -3.323 1.00 84.81 132 SER A O 1
ATOM 1019 N N . SER A 1 133 ? 20.093 1.960 -4.256 1.00 83.50 133 SER A N 1
ATOM 1020 C CA . SER A 1 133 ? 21.139 1.839 -5.286 1.00 83.50 133 SER A CA 1
ATOM 1021 C C . SER A 1 133 ? 20.864 0.700 -6.278 1.00 83.50 133 SER A C 1
ATOM 1023 O O . SER A 1 133 ? 21.789 0.025 -6.721 1.00 83.50 133 SER A O 1
ATOM 1025 N N . GLY A 1 134 ? 19.588 0.473 -6.600 1.00 77.50 134 GLY A N 1
ATOM 1026 C CA . GLY A 1 134 ? 19.134 -0.568 -7.520 1.00 77.50 134 GLY A CA 1
ATOM 1027 C C . GLY A 1 134 ? 19.115 -1.979 -6.933 1.00 77.50 134 GLY A C 1
ATOM 1028 O O . GLY A 1 134 ? 18.898 -2.926 -7.677 1.00 77.50 134 GLY A O 1
ATOM 1029 N N . ASN A 1 135 ? 19.332 -2.139 -5.624 1.00 72.69 135 ASN A N 1
ATOM 1030 C CA . ASN A 1 135 ? 19.271 -3.448 -4.960 1.00 72.69 135 ASN A CA 1
ATOM 1031 C C . ASN A 1 135 ? 17.846 -3.858 -4.553 1.00 72.69 135 ASN A C 1
ATOM 1033 O O . ASN A 1 135 ? 17.640 -5.001 -4.142 1.00 72.69 135 ASN A O 1
ATOM 1037 N N . PHE A 1 136 ? 16.896 -2.927 -4.635 1.00 62.19 136 PHE A N 1
ATOM 1038 C CA . PHE A 1 136 ? 15.503 -3.065 -4.219 1.00 62.19 136 PHE A CA 1
ATOM 1039 C C . PHE A 1 136 ? 14.606 -2.134 -5.032 1.00 62.19 136 PHE A C 1
ATOM 1041 O O . PHE A 1 136 ? 14.981 -0.939 -5.123 1.00 62.19 136 PHE A O 1
#

Foldseek 3Di:
DPDPVVVVVVVVVVVVVVVVVPPPDPDDDDPVVCVVCVVVVNNVVVVVVVVVCVVVVVPPPDPDDPPPPPPPVDPDLDQDDDDDDDDDDADPVGGCPNDPNPDDPVRLCCQAPDDDCPDVVDHVVVVCCVVVVNSD

pLDDT: mean 79.28, std 13.85, range [45.91, 94.25]